Protein AF-A0A497MZL3-F1 (afdb_monomer_lite)

Structure (mmCIF, N/CA/C/O backbone):
data_AF-A0A497MZL3-F1
#
_entry.id   AF-A0A497MZL3-F1
#
loop_
_atom_site.group_PDB
_atom_site.id
_atom_site.type_symbol
_atom_site.label_atom_id
_atom_site.label_alt_id
_atom_site.label_comp_id
_atom_site.label_asym_id
_atom_site.label_entity_id
_atom_site.label_seq_id
_atom_site.pdbx_PDB_ins_code
_atom_site.Cartn_x
_atom_site.Cartn_y
_atom_site.Cartn_z
_atom_site.occupancy
_atom_site.B_iso_or_equiv
_atom_site.auth_seq_id
_atom_site.auth_comp_id
_atom_site.auth_asym_id
_atom_site.auth_atom_id
_atom_site.pdbx_PDB_model_num
ATOM 1 N N . MET A 1 1 ? -18.784 10.463 19.618 1.00 31.27 1 MET A N 1
ATOM 2 C CA . MET A 1 1 ? -18.062 11.743 19.459 1.00 31.27 1 MET A CA 1
ATOM 3 C C . MET A 1 1 ? -16.696 11.442 18.868 1.00 31.27 1 MET A C 1
ATOM 5 O O . MET A 1 1 ? -15.841 10.913 19.565 1.00 31.27 1 MET A O 1
ATOM 9 N N . GLY A 1 2 ? -16.551 11.608 17.551 1.00 40.19 2 GLY A N 1
ATOM 10 C CA . GLY A 1 2 ? -15.269 11.416 16.874 1.00 40.19 2 GLY A CA 1
ATOM 11 C C . GLY A 1 2 ? -14.377 12.606 17.187 1.00 40.19 2 GLY A C 1
ATOM 12 O O . GLY A 1 2 ? -14.816 13.737 17.015 1.00 40.19 2 GLY A O 1
ATOM 13 N N . ALA A 1 3 ? -13.171 12.364 17.693 1.00 51.03 3 ALA A N 1
ATOM 14 C CA . ALA A 1 3 ? -12.169 13.413 17.767 1.00 51.03 3 ALA A CA 1
ATOM 15 C C . ALA A 1 3 ? -11.924 13.897 16.333 1.00 51.03 3 ALA A C 1
ATOM 17 O O . ALA A 1 3 ? -11.396 13.141 15.516 1.00 51.03 3 ALA A O 1
ATOM 18 N N . GLU A 1 4 ? -12.369 15.110 16.006 1.00 58.91 4 GLU A N 1
ATOM 19 C CA . GLU A 1 4 ? -11.942 15.761 14.777 1.00 58.91 4 GLU A CA 1
ATOM 20 C C . GLU A 1 4 ? -10.423 15.889 14.850 1.00 58.91 4 GLU A C 1
ATOM 22 O O . GLU A 1 4 ? -9.869 16.619 15.676 1.00 58.91 4 GLU A O 1
ATOM 27 N N . THR A 1 5 ? -9.723 15.107 14.033 1.00 64.81 5 THR A N 1
ATOM 28 C CA . THR A 1 5 ? -8.290 15.289 13.841 1.00 64.81 5 THR A CA 1
ATOM 29 C C . THR A 1 5 ? -8.075 16.707 13.354 1.00 64.81 5 THR A C 1
ATOM 31 O O . THR A 1 5 ? -8.545 17.063 12.273 1.00 64.81 5 THR A O 1
ATOM 34 N N . ARG A 1 6 ? -7.362 17.508 14.152 1.00 86.38 6 ARG A N 1
ATOM 35 C CA . ARG A 1 6 ? -6.987 18.869 13.770 1.00 86.38 6 ARG A CA 1
ATOM 36 C C . ARG A 1 6 ? -6.322 18.812 12.389 1.00 86.38 6 ARG A C 1
ATOM 38 O O . ARG A 1 6 ? -5.402 18.007 12.215 1.00 86.38 6 ARG A O 1
ATOM 45 N N . PRO A 1 7 ? -6.744 19.633 11.415 1.00 87.19 7 PRO A N 1
ATOM 46 C CA . PRO A 1 7 ? -6.218 19.563 10.052 1.00 87.19 7 PRO A CA 1
ATOM 47 C C . PRO A 1 7 ? -4.697 19.759 10.018 1.00 87.19 7 PRO A C 1
ATOM 49 O O . PRO A 1 7 ? -4.006 19.077 9.269 1.00 87.19 7 PRO A O 1
ATOM 52 N N . SER A 1 8 ? -4.160 20.596 10.909 1.00 91.38 8 SER A N 1
ATOM 53 C CA . SER A 1 8 ? -2.718 20.785 11.091 1.00 91.38 8 SER A CA 1
ATOM 54 C C . SER A 1 8 ? -1.98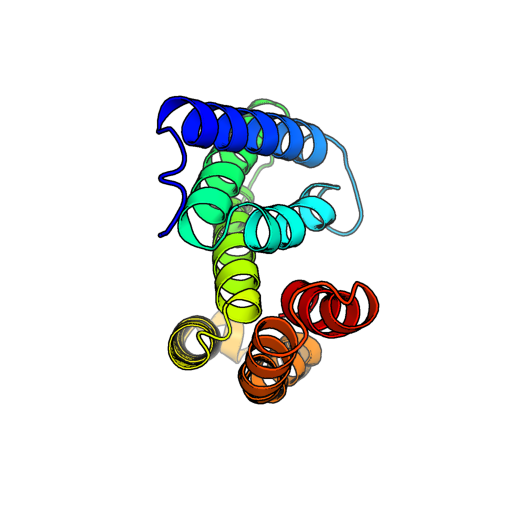1 19.511 11.518 1.00 91.38 8 SER A C 1
ATOM 56 O O . SER A 1 8 ? -0.900 19.239 11.004 1.00 91.38 8 SER A O 1
ATOM 58 N N . LEU A 1 9 ? -2.567 18.695 12.402 1.00 92.12 9 LEU A N 1
ATOM 59 C CA . LEU A 1 9 ? -1.987 17.412 12.812 1.00 92.12 9 LEU A CA 1
ATOM 60 C C . LEU A 1 9 ? -1.977 16.416 11.650 1.00 92.12 9 LEU A C 1
ATOM 62 O O . LEU A 1 9 ? -0.998 15.703 11.460 1.00 92.12 9 LEU A O 1
ATOM 66 N N . LEU A 1 10 ? -3.056 16.374 10.865 1.00 92.19 10 LEU A N 1
ATOM 67 C CA . LEU A 1 10 ? -3.147 15.491 9.705 1.00 92.19 10 LEU A CA 1
ATOM 68 C C . LEU A 1 10 ? -2.109 15.866 8.640 1.00 92.19 10 LEU A C 1
ATOM 70 O O . LEU A 1 10 ? -1.438 14.982 8.117 1.00 92.19 10 LEU A O 1
ATOM 74 N N . VAL A 1 11 ? -1.933 17.162 8.367 1.00 94.44 11 VAL A N 1
ATOM 75 C CA . VAL A 1 11 ? -0.888 17.649 7.455 1.00 94.44 11 VAL A CA 1
ATOM 76 C C . VAL A 1 11 ? 0.501 17.304 7.989 1.00 94.44 11 VAL A C 1
ATOM 78 O O . VAL A 1 11 ? 1.312 16.774 7.238 1.00 94.44 11 VAL A O 1
ATOM 81 N N . ALA A 1 12 ? 0.765 17.535 9.279 1.00 95.31 12 ALA A N 1
ATOM 82 C CA . ALA A 1 12 ? 2.045 17.185 9.889 1.00 95.31 12 ALA A CA 1
ATOM 83 C C . ALA A 1 12 ? 2.348 15.685 9.749 1.00 95.31 12 ALA A C 1
ATOM 85 O O . ALA A 1 12 ? 3.431 15.323 9.304 1.00 95.31 12 ALA A O 1
ATOM 86 N N . LEU A 1 13 ? 1.372 14.819 10.040 1.00 94.88 13 LEU A N 1
ATOM 87 C CA . LEU A 1 13 ? 1.515 13.371 9.891 1.00 94.88 13 LEU A CA 1
ATOM 88 C C . LEU A 1 13 ? 1.787 12.958 8.441 1.00 94.88 13 LEU A C 1
ATOM 90 O O . LEU A 1 13 ? 2.709 12.181 8.204 1.00 94.88 13 LEU A O 1
ATOM 94 N N . ILE A 1 14 ? 1.032 13.492 7.473 1.00 96.31 14 ILE A N 1
ATOM 95 C CA . ILE A 1 14 ? 1.269 13.215 6.048 1.00 96.31 14 ILE A CA 1
ATOM 96 C C . ILE A 1 14 ? 2.694 13.622 5.665 1.00 96.31 14 ILE A C 1
ATOM 98 O O . ILE A 1 14 ? 3.401 12.825 5.057 1.00 96.31 14 ILE A O 1
ATOM 102 N N . SER A 1 15 ? 3.137 14.817 6.058 1.00 96.31 15 SER A N 1
ATOM 103 C CA . SER A 1 15 ? 4.482 15.313 5.755 1.00 96.31 15 SER A CA 1
ATOM 104 C C . SER A 1 15 ? 5.581 14.468 6.403 1.00 96.31 15 SER A C 1
ATOM 106 O O . SER A 1 15 ? 6.575 14.161 5.750 1.00 96.31 15 SER A O 1
ATOM 108 N N . THR A 1 16 ? 5.414 14.050 7.663 1.00 96.44 16 THR A N 1
ATOM 109 C CA . THR A 1 16 ? 6.391 13.199 8.361 1.00 96.44 16 THR A CA 1
ATOM 110 C C . THR A 1 16 ? 6.520 11.830 7.697 1.00 96.44 16 THR A C 1
ATOM 112 O O . THR A 1 16 ? 7.637 11.383 7.438 1.00 96.44 16 THR A O 1
ATOM 115 N N . PHE A 1 17 ? 5.400 11.174 7.381 1.00 96.44 17 PHE A N 1
ATOM 116 C CA . PHE A 1 17 ? 5.428 9.883 6.690 1.00 96.44 17 PHE A CA 1
ATOM 117 C C . PHE A 1 17 ? 5.943 10.011 5.256 1.00 96.44 17 PHE A C 1
ATOM 119 O O . PHE A 1 17 ? 6.735 9.179 4.834 1.00 96.44 17 PHE A O 1
ATOM 126 N N . ALA A 1 18 ? 5.593 11.080 4.535 1.00 96.38 18 ALA A N 1
ATOM 127 C CA . ALA A 1 18 ? 6.141 11.346 3.208 1.00 96.38 18 ALA A CA 1
ATOM 128 C C . ALA A 1 18 ? 7.667 11.528 3.237 1.00 96.38 18 ALA A C 1
ATOM 130 O O . ALA A 1 18 ? 8.371 10.976 2.394 1.00 96.38 18 ALA A O 1
ATOM 131 N N . ALA A 1 19 ? 8.197 12.260 4.223 1.00 96.25 19 ALA A N 1
ATOM 132 C CA . ALA A 1 19 ? 9.638 12.426 4.394 1.00 96.25 19 ALA A CA 1
ATOM 133 C C . ALA A 1 19 ? 10.328 11.089 4.711 1.00 96.25 19 ALA A C 1
ATOM 135 O O . ALA A 1 19 ? 11.345 10.762 4.101 1.00 96.25 19 ALA A O 1
ATOM 136 N N . LEU A 1 20 ? 9.748 10.287 5.612 1.00 95.62 20 LEU A N 1
ATOM 137 C CA . LEU A 1 20 ? 10.241 8.944 5.919 1.00 95.62 20 LEU A CA 1
ATOM 138 C C . LEU A 1 20 ? 10.249 8.052 4.670 1.00 95.62 20 LEU A C 1
ATOM 140 O O . LEU A 1 20 ? 11.261 7.420 4.370 1.00 95.62 20 LEU A O 1
ATOM 144 N N . HIS A 1 21 ? 9.152 8.040 3.915 1.00 94.81 21 HIS A N 1
ATOM 145 C CA . HIS A 1 21 ? 9.029 7.290 2.673 1.00 94.81 21 HIS A CA 1
ATOM 146 C C . HIS A 1 21 ? 10.091 7.716 1.657 1.00 94.81 21 HIS A C 1
ATOM 148 O O . HIS A 1 21 ? 10.765 6.861 1.091 1.00 94.81 21 HIS A O 1
ATOM 154 N N . ALA A 1 22 ? 10.292 9.023 1.455 1.00 93.75 22 ALA A N 1
ATOM 155 C CA . ALA A 1 22 ? 11.302 9.547 0.537 1.00 93.75 22 ALA A CA 1
ATOM 156 C C . ALA A 1 22 ? 12.719 9.096 0.918 1.00 93.75 22 ALA A C 1
ATOM 158 O O . ALA A 1 22 ? 13.483 8.667 0.051 1.00 93.75 22 ALA A O 1
ATOM 159 N N . VAL A 1 23 ? 13.052 9.127 2.214 1.00 93.56 23 VAL A N 1
ATOM 160 C CA . VAL A 1 23 ? 14.334 8.618 2.722 1.00 93.56 23 VAL A CA 1
ATOM 161 C C . VAL A 1 23 ? 14.462 7.122 2.437 1.00 93.56 23 VAL A C 1
ATOM 163 O O . VAL A 1 23 ? 15.446 6.695 1.839 1.00 93.56 23 VAL A O 1
ATOM 166 N N . LEU A 1 24 ? 13.455 6.315 2.776 1.00 92.00 24 LEU A N 1
ATOM 167 C CA . LEU A 1 24 ? 13.482 4.865 2.543 1.00 92.00 24 LEU A CA 1
ATOM 168 C C . LEU A 1 24 ? 13.464 4.489 1.052 1.00 92.00 24 LEU A C 1
ATOM 170 O O . LEU A 1 24 ? 13.981 3.438 0.673 1.00 92.00 24 LEU A O 1
ATOM 174 N N . ALA A 1 25 ? 12.895 5.335 0.194 1.00 89.44 25 ALA A N 1
ATOM 175 C CA . ALA A 1 25 ? 12.912 5.182 -1.257 1.00 89.44 25 ALA A CA 1
ATOM 176 C C . ALA A 1 25 ? 14.304 5.461 -1.852 1.00 89.44 25 ALA A C 1
ATOM 178 O O . ALA A 1 25 ? 14.693 4.834 -2.848 1.00 89.44 25 ALA A O 1
ATOM 179 N N . ALA A 1 26 ? 15.076 6.356 -1.230 1.00 87.12 26 ALA A N 1
ATOM 180 C CA . ALA A 1 26 ? 16.454 6.631 -1.621 1.00 87.12 26 ALA A CA 1
ATOM 181 C C . ALA A 1 26 ? 17.399 5.469 -1.260 1.00 87.12 26 ALA A C 1
ATOM 183 O O . ALA A 1 26 ? 18.318 5.171 -2.028 1.00 87.12 26 ALA A O 1
ATOM 184 N N . ILE A 1 27 ? 17.148 4.764 -0.150 1.00 89.06 27 ILE A N 1
ATOM 185 C CA . ILE A 1 27 ? 17.990 3.641 0.287 1.00 89.06 27 ILE A CA 1
ATOM 186 C C . ILE A 1 27 ? 17.666 2.375 -0.537 1.00 89.06 27 ILE A C 1
ATOM 188 O O . ILE A 1 27 ? 16.500 1.963 -0.615 1.00 89.06 27 ILE A O 1
ATOM 192 N N . PRO A 1 28 ? 18.670 1.722 -1.160 1.00 85.00 28 PRO A N 1
ATOM 193 C CA . PRO A 1 28 ? 18.460 0.445 -1.832 1.00 85.00 28 PRO A CA 1
ATOM 194 C C . PRO A 1 28 ? 18.005 -0.621 -0.827 1.00 85.00 28 PRO A C 1
ATOM 196 O O . PRO A 1 28 ? 18.460 -0.665 0.312 1.00 85.00 28 PRO A O 1
ATOM 199 N N . GLY A 1 29 ? 17.092 -1.484 -1.252 1.00 80.69 29 GLY A N 1
ATOM 200 C CA . GLY A 1 29 ? 16.512 -2.530 -0.417 1.00 80.69 29 GLY A CA 1
ATOM 201 C C . GLY A 1 29 ? 16.016 -3.683 -1.272 1.00 80.69 29 GLY A C 1
ATOM 202 O O . GLY A 1 29 ? 16.236 -3.694 -2.485 1.00 80.69 29 GLY A O 1
ATOM 203 N N . VAL A 1 30 ? 15.337 -4.643 -0.645 1.00 74.44 30 VAL A N 1
ATOM 204 C CA . VAL A 1 30 ? 14.801 -5.817 -1.347 1.00 74.44 30 VAL A CA 1
ATOM 205 C C . VAL A 1 30 ? 13.929 -5.358 -2.524 1.00 74.44 30 VAL A C 1
ATOM 207 O O . VAL A 1 30 ? 13.093 -4.464 -2.378 1.00 74.44 30 VAL A O 1
ATOM 210 N N . TRP A 1 31 ? 14.162 -5.951 -3.698 1.00 70.56 31 TRP A N 1
ATOM 211 C CA . TRP A 1 31 ? 13.581 -5.599 -5.002 1.00 70.56 31 TRP A CA 1
ATOM 212 C C . TRP A 1 31 ? 13.968 -4.219 -5.552 1.00 70.56 31 TRP A C 1
ATOM 214 O O . TRP A 1 31 ? 14.508 -4.136 -6.653 1.00 70.56 31 TRP A O 1
ATOM 224 N N . ARG A 1 32 ? 13.665 -3.130 -4.837 1.00 76.38 32 ARG A N 1
ATOM 225 C CA . ARG A 1 32 ? 13.814 -1.753 -5.352 1.00 76.38 32 ARG A CA 1
ATOM 226 C C . ARG A 1 32 ? 14.338 -0.777 -4.303 1.00 76.38 32 ARG A C 1
ATOM 228 O O . ARG A 1 32 ? 15.314 -0.067 -4.548 1.00 76.38 32 ARG A O 1
ATOM 235 N N . SER A 1 33 ? 13.670 -0.712 -3.157 1.00 85.88 33 SER A N 1
ATOM 236 C CA . SER A 1 33 ? 13.990 0.201 -2.055 1.00 85.88 33 SER A CA 1
ATOM 237 C C . SER A 1 33 ? 13.354 -0.269 -0.759 1.00 85.88 33 SER A C 1
ATOM 239 O O . SER A 1 33 ? 12.370 -1.006 -0.767 1.00 85.88 33 SER A O 1
ATOM 241 N N . LEU A 1 34 ? 13.876 0.233 0.357 1.00 88.25 34 LEU A N 1
ATOM 242 C CA . LEU A 1 34 ? 13.309 -0.007 1.685 1.00 88.25 34 LEU A CA 1
ATOM 243 C C . LEU A 1 34 ? 11.905 0.591 1.874 1.00 88.25 34 LEU A C 1
ATOM 245 O O . LEU A 1 34 ? 11.198 0.187 2.794 1.00 88.25 34 LEU A O 1
ATOM 249 N N . ALA A 1 35 ? 11.465 1.483 0.979 1.00 88.81 35 ALA A N 1
ATOM 250 C CA . ALA A 1 35 ? 10.112 2.047 0.975 1.00 88.81 35 ALA A CA 1
ATOM 251 C C . ALA A 1 35 ? 8.991 0.991 1.000 1.00 88.81 35 ALA A C 1
ATOM 253 O O . ALA A 1 35 ? 7.924 1.261 1.543 1.00 88.81 35 ALA A O 1
ATOM 254 N N . VAL A 1 36 ? 9.234 -0.231 0.502 1.00 87.31 36 VAL A N 1
ATOM 255 C CA . VAL A 1 36 ? 8.247 -1.329 0.531 1.00 87.31 36 VAL A CA 1
ATOM 256 C C . VAL A 1 36 ? 7.737 -1.643 1.945 1.00 87.31 36 VAL A C 1
ATOM 258 O O . VAL A 1 36 ? 6.591 -2.046 2.111 1.00 87.31 36 VAL A O 1
ATOM 261 N N . VAL A 1 37 ? 8.557 -1.408 2.975 1.00 87.69 37 VAL A N 1
ATOM 262 C CA . VAL A 1 37 ? 8.176 -1.619 4.380 1.00 87.69 37 VAL A CA 1
ATOM 263 C C . VAL A 1 37 ? 7.247 -0.509 4.885 1.00 87.69 37 VAL A C 1
ATOM 265 O O . VAL A 1 37 ? 6.387 -0.755 5.728 1.00 87.69 37 VAL A O 1
ATOM 268 N N . ALA A 1 38 ? 7.400 0.712 4.368 1.00 91.00 38 ALA A N 1
ATOM 269 C CA . ALA A 1 38 ? 6.632 1.877 4.799 1.00 91.00 38 ALA A CA 1
ATOM 270 C C . ALA A 1 38 ? 5.221 1.917 4.195 1.00 91.00 38 ALA A C 1
ATOM 272 O O . ALA A 1 38 ? 4.280 2.310 4.880 1.00 91.00 38 ALA A O 1
ATOM 273 N N . VAL A 1 39 ? 5.054 1.434 2.961 1.00 93.12 39 VAL A N 1
ATOM 274 C CA . VAL A 1 39 ? 3.777 1.434 2.221 1.00 93.12 39 VAL A CA 1
ATOM 275 C C . VAL A 1 39 ? 2.587 0.882 3.032 1.00 93.12 39 VAL A C 1
ATOM 277 O O . VAL A 1 39 ? 1.593 1.598 3.187 1.00 93.12 39 VAL A O 1
ATOM 280 N N . PRO A 1 40 ? 2.637 -0.343 3.596 1.00 92.25 40 PRO A N 1
ATOM 281 C CA . PRO A 1 40 ? 1.509 -0.860 4.370 1.00 92.25 40 PRO A CA 1
ATOM 282 C C . PRO A 1 40 ? 1.309 -0.107 5.693 1.00 92.25 40 PRO A C 1
ATOM 284 O O . PRO A 1 40 ? 0.176 0.073 6.140 1.00 92.25 40 PRO A O 1
ATOM 287 N N . LEU A 1 41 ? 2.388 0.385 6.312 1.00 92.94 41 LEU A N 1
ATOM 288 C CA . LEU A 1 41 ? 2.308 1.172 7.546 1.00 92.94 41 LEU A CA 1
ATOM 289 C C . LEU A 1 41 ? 1.595 2.507 7.311 1.00 92.94 41 LEU A C 1
ATOM 291 O O . LEU A 1 41 ? 0.746 2.893 8.111 1.00 92.94 41 LEU A O 1
ATOM 295 N N . GLU A 1 42 ? 1.890 3.183 6.204 1.00 95.12 42 GLU A N 1
ATOM 296 C CA . GLU A 1 42 ? 1.235 4.430 5.803 1.00 95.12 42 GLU A CA 1
ATOM 297 C C . GLU A 1 42 ? -0.271 4.233 5.632 1.00 95.12 42 GLU A C 1
ATOM 299 O O . GLU A 1 42 ? -1.068 5.006 6.170 1.00 95.12 42 GLU A O 1
ATOM 304 N N . GLY A 1 43 ? -0.676 3.161 4.951 1.00 93.50 43 GLY A N 1
ATOM 305 C CA . GLY A 1 43 ? -2.083 2.824 4.765 1.00 93.50 43 GLY A CA 1
ATOM 306 C C . GLY A 1 43 ? -2.808 2.484 6.063 1.00 93.50 43 GLY A C 1
ATOM 307 O O . GLY A 1 43 ? -3.904 2.994 6.317 1.00 93.50 43 GLY A O 1
ATOM 308 N N . VAL A 1 44 ? -2.204 1.648 6.908 1.00 92.44 44 VAL A N 1
ATOM 309 C CA . VAL A 1 44 ? -2.799 1.198 8.176 1.00 92.44 44 VAL A CA 1
ATOM 310 C C . VAL A 1 44 ? -2.893 2.338 9.195 1.00 92.44 44 VAL A C 1
ATOM 312 O O . VAL A 1 44 ? -3.943 2.509 9.820 1.00 92.44 44 VAL A O 1
ATOM 315 N N . LEU A 1 45 ? -1.830 3.134 9.355 1.00 91.88 45 LEU A N 1
ATOM 316 C CA . LEU A 1 45 ? -1.735 4.168 10.392 1.00 91.88 45 LEU A CA 1
ATOM 317 C C . LEU A 1 45 ? -2.459 5.463 10.009 1.00 91.88 45 LEU A C 1
ATOM 319 O O . LEU A 1 45 ? -3.206 6.008 10.822 1.00 91.88 45 LEU A O 1
ATOM 323 N N . LEU A 1 46 ? -2.276 5.956 8.779 1.00 92.25 46 LEU A N 1
ATOM 324 C CA . LEU A 1 46 ? -2.905 7.203 8.317 1.00 92.25 46 LEU A CA 1
ATOM 325 C C . LEU A 1 46 ? -4.293 6.958 7.705 1.00 92.25 46 LEU A C 1
ATOM 327 O O . LEU A 1 46 ? -5.116 7.870 7.570 1.00 92.25 46 LEU A O 1
ATOM 331 N N . GLY A 1 47 ? -4.589 5.711 7.346 1.00 92.31 47 GLY A N 1
ATOM 332 C CA . GLY A 1 47 ? -5.783 5.333 6.610 1.00 92.31 47 GLY A CA 1
ATOM 333 C C . GLY A 1 47 ? -5.641 5.545 5.095 1.00 92.31 47 GLY A C 1
ATOM 334 O O . GLY A 1 47 ? -4.683 6.149 4.625 1.00 92.31 47 GLY A O 1
ATOM 335 N N . PRO A 1 48 ? -6.658 5.137 4.311 1.00 93.38 48 PRO A N 1
ATOM 336 C CA . PRO A 1 48 ? -6.566 5.042 2.852 1.00 93.38 48 PRO A CA 1
ATOM 337 C C . PRO A 1 48 ? -6.115 6.326 2.143 1.00 93.38 48 PRO A C 1
ATOM 339 O O . PRO A 1 48 ? -5.251 6.295 1.280 1.00 93.38 48 PRO A O 1
ATOM 342 N N . ARG A 1 49 ? -6.720 7.472 2.489 1.00 94.31 49 ARG A N 1
ATOM 343 C CA . ARG A 1 49 ? -6.499 8.738 1.769 1.00 94.31 49 ARG A CA 1
ATOM 344 C C . ARG A 1 49 ? -5.194 9.415 2.177 1.00 94.31 49 ARG A C 1
ATOM 346 O O . ARG A 1 49 ? -4.430 9.828 1.317 1.00 94.31 49 ARG A O 1
ATOM 353 N N . ALA A 1 50 ? -4.953 9.538 3.480 1.00 94.06 50 ALA A N 1
ATOM 354 C CA . ALA A 1 50 ? -3.748 10.183 3.988 1.00 94.06 50 ALA A CA 1
ATOM 355 C C . ALA A 1 50 ? -2.503 9.311 3.753 1.00 94.06 50 ALA A C 1
ATOM 357 O O . ALA A 1 50 ? -1.466 9.853 3.394 1.00 94.06 50 ALA A O 1
ATOM 358 N N . GLY A 1 51 ? -2.631 7.980 3.848 1.00 95.12 51 GLY A N 1
ATOM 359 C CA . GLY A 1 51 ? -1.580 7.035 3.467 1.00 95.12 51 GLY A CA 1
ATOM 360 C C . GLY A 1 51 ? -1.230 7.130 1.984 1.00 95.12 51 GLY A C 1
ATOM 361 O O . GLY A 1 51 ? -0.064 7.291 1.652 1.00 95.12 51 GLY A O 1
ATOM 362 N N . PHE A 1 52 ? -2.233 7.158 1.095 1.00 96.31 52 PHE A N 1
ATOM 363 C CA . PHE A 1 52 ? -2.014 7.389 -0.339 1.00 96.31 52 PHE A CA 1
ATOM 364 C C . PHE A 1 52 ? -1.257 8.697 -0.616 1.00 96.31 52 PHE A C 1
ATOM 366 O O . PHE A 1 52 ? -0.318 8.706 -1.406 1.00 96.31 52 PHE A O 1
ATOM 373 N N . LEU A 1 53 ? -1.645 9.804 0.030 1.00 96.12 53 LEU A N 1
ATOM 374 C CA . LEU A 1 53 ? -0.980 11.098 -0.156 1.00 96.12 53 LEU A CA 1
ATOM 375 C C . LEU A 1 53 ? 0.457 11.094 0.376 1.00 96.12 53 LEU A C 1
ATOM 377 O O . LEU A 1 53 ? 1.346 11.608 -0.298 1.00 96.12 53 LEU A O 1
ATOM 381 N N . ALA A 1 54 ? 0.688 10.505 1.552 1.00 96.38 54 ALA A N 1
ATOM 382 C CA . ALA A 1 54 ? 2.023 10.389 2.131 1.00 96.38 54 ALA A CA 1
ATOM 383 C C . ALA A 1 54 ? 2.947 9.570 1.220 1.00 96.38 54 ALA A C 1
ATOM 385 O O . ALA A 1 54 ? 4.025 10.044 0.859 1.00 96.38 54 ALA A O 1
ATOM 386 N N . ALA A 1 55 ? 2.473 8.410 0.763 1.00 95.00 55 ALA A N 1
ATOM 387 C CA . ALA A 1 55 ? 3.170 7.561 -0.190 1.00 95.00 55 ALA A CA 1
ATOM 388 C C . ALA A 1 55 ? 3.437 8.281 -1.516 1.00 95.00 55 ALA A C 1
ATOM 390 O O . ALA A 1 55 ? 4.520 8.159 -2.064 1.00 95.00 55 ALA A O 1
ATOM 391 N N . LEU A 1 56 ? 2.483 9.058 -2.041 1.00 94.19 56 LEU A N 1
ATOM 392 C CA . LEU A 1 56 ? 2.636 9.752 -3.326 1.00 94.19 56 LEU A CA 1
ATOM 393 C C . LEU A 1 56 ? 3.698 10.846 -3.261 1.00 94.19 56 LEU A C 1
ATOM 395 O O . LEU A 1 56 ? 4.568 10.919 -4.129 1.00 94.19 56 LEU A O 1
ATOM 399 N N . ILE A 1 57 ? 3.646 11.676 -2.220 1.00 94.50 57 ILE A N 1
ATOM 400 C CA . ILE A 1 57 ? 4.635 12.735 -1.999 1.00 94.50 57 ILE A CA 1
ATOM 401 C C . ILE A 1 57 ? 6.005 12.108 -1.719 1.00 94.50 57 ILE A C 1
ATOM 403 O O . ILE A 1 57 ? 7.008 12.539 -2.284 1.00 94.50 57 ILE A O 1
ATOM 407 N N . GLY A 1 58 ? 6.046 11.061 -0.894 1.00 93.25 58 GLY A N 1
ATOM 408 C CA . GLY A 1 58 ? 7.264 10.336 -0.558 1.00 93.25 58 GLY A CA 1
ATOM 409 C C . GLY A 1 58 ? 7.911 9.643 -1.753 1.00 93.25 58 GLY A C 1
ATOM 410 O O . GLY A 1 58 ? 9.110 9.788 -1.978 1.00 93.25 58 GLY A O 1
ATOM 411 N N . ALA A 1 59 ? 7.116 8.951 -2.566 1.00 91.00 59 ALA A N 1
ATOM 412 C CA . ALA A 1 59 ? 7.533 8.297 -3.800 1.00 91.00 59 ALA A CA 1
ATOM 413 C C . ALA A 1 59 ? 8.100 9.303 -4.810 1.00 91.00 59 ALA A C 1
ATOM 415 O O . ALA A 1 59 ? 9.116 9.021 -5.455 1.00 91.00 59 ALA A O 1
ATOM 416 N N . ALA A 1 60 ? 7.468 10.475 -4.941 1.00 90.38 60 ALA A N 1
ATOM 417 C CA . ALA A 1 60 ? 7.956 11.561 -5.783 1.00 90.38 60 ALA A CA 1
ATOM 418 C C . ALA A 1 60 ? 9.276 12.137 -5.243 1.00 90.38 60 ALA A C 1
ATOM 420 O O . ALA A 1 60 ? 10.262 12.209 -5.976 1.00 90.38 60 ALA A O 1
ATOM 421 N N . GLY A 1 61 ? 9.330 12.467 -3.948 1.00 90.19 61 GLY A N 1
ATOM 422 C CA . GLY A 1 61 ? 10.529 12.996 -3.292 1.00 90.19 61 GLY A CA 1
ATOM 423 C C . GLY A 1 61 ? 11.717 12.033 -3.353 1.00 90.19 61 GLY A C 1
ATOM 424 O O . GLY A 1 61 ? 12.821 12.427 -3.723 1.00 90.19 61 GLY A O 1
ATOM 425 N N . GLY A 1 62 ? 11.493 10.746 -3.087 1.00 89.00 62 GLY A N 1
ATOM 426 C CA . GLY A 1 62 ? 12.525 9.712 -3.163 1.00 89.00 62 GLY A CA 1
ATOM 427 C C . GLY A 1 62 ? 13.117 9.548 -4.564 1.00 89.00 62 GLY A C 1
ATOM 428 O O . GLY A 1 62 ? 14.312 9.292 -4.704 1.00 89.00 62 GLY A O 1
ATOM 429 N N . ARG A 1 63 ? 12.311 9.756 -5.611 1.00 86.19 63 ARG A N 1
ATOM 430 C CA . ARG A 1 63 ? 12.765 9.716 -7.012 1.00 86.19 63 ARG A CA 1
ATOM 431 C C . ARG A 1 63 ? 13.537 1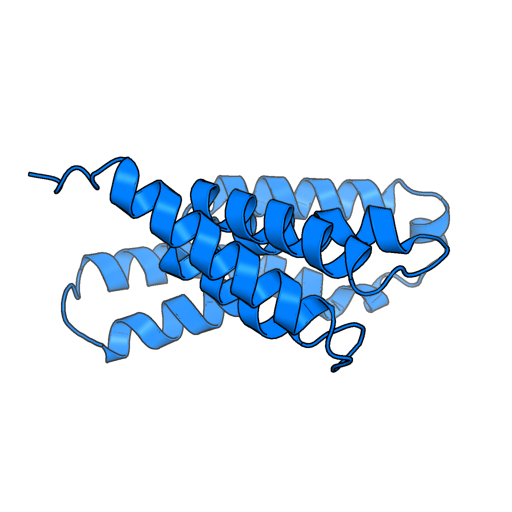0.965 -7.427 1.00 86.19 63 ARG A C 1
ATOM 433 O O . ARG A 1 63 ? 14.388 10.860 -8.302 1.00 86.19 63 ARG A O 1
ATOM 440 N N . ILE A 1 64 ? 13.290 12.110 -6.793 1.00 87.94 64 ILE A N 1
ATOM 441 C CA . ILE A 1 64 ? 14.137 13.302 -6.957 1.00 87.94 64 ILE A CA 1
ATOM 442 C C . ILE A 1 64 ? 15.510 13.054 -6.319 1.00 87.94 64 ILE A C 1
ATOM 444 O O . ILE A 1 64 ? 16.530 13.356 -6.930 1.00 87.94 64 ILE A O 1
ATOM 448 N N . LEU A 1 65 ? 15.543 12.459 -5.119 1.00 87.19 65 LEU A N 1
ATOM 449 C CA . LEU A 1 65 ? 16.788 12.156 -4.402 1.00 87.19 65 LEU A CA 1
ATOM 450 C C . LEU A 1 65 ? 17.625 11.077 -5.096 1.00 87.19 65 LEU A C 1
ATOM 452 O O . LEU A 1 65 ? 18.847 11.182 -5.166 1.00 87.19 65 LEU A O 1
ATOM 456 N N . ARG A 1 66 ? 16.970 10.032 -5.606 1.00 85.31 66 ARG A N 1
ATOM 457 C CA . ARG A 1 66 ? 17.616 8.949 -6.348 1.00 85.31 66 ARG A CA 1
ATOM 458 C C . ARG A 1 66 ? 16.842 8.661 -7.637 1.00 85.31 66 ARG A C 1
ATOM 460 O O . ARG A 1 66 ? 16.006 7.750 -7.653 1.00 85.31 66 ARG A O 1
ATOM 467 N N . PRO A 1 67 ? 17.134 9.401 -8.721 1.00 81.25 67 PRO A N 1
ATOM 468 C CA . PRO A 1 67 ? 16.515 9.172 -10.018 1.00 81.25 67 PRO A CA 1
ATOM 469 C C . PRO A 1 67 ? 16.812 7.765 -10.530 1.00 81.25 67 PRO A C 1
ATOM 471 O O . PRO A 1 67 ? 17.928 7.257 -10.408 1.00 81.25 67 PRO A O 1
ATOM 474 N N . ARG A 1 68 ? 15.802 7.125 -11.117 1.00 74.75 68 ARG A N 1
ATOM 475 C CA . ARG A 1 68 ? 15.919 5.805 -11.741 1.00 74.75 68 ARG A CA 1
ATOM 476 C C . ARG A 1 68 ? 15.365 5.889 -13.158 1.00 74.75 68 ARG A C 1
ATOM 478 O O . ARG A 1 68 ? 14.303 6.470 -13.370 1.00 74.75 68 ARG A O 1
ATOM 485 N N . ALA A 1 69 ? 16.111 5.360 -14.122 1.00 72.25 69 ALA A N 1
ATOM 486 C CA . ALA A 1 69 ? 15.756 5.428 -15.536 1.00 72.25 69 ALA A CA 1
ATOM 487 C C . ALA A 1 69 ? 14.671 4.401 -15.916 1.00 72.25 69 ALA A C 1
ATOM 489 O O . ALA A 1 69 ? 14.446 3.419 -15.211 1.00 72.25 69 ALA A O 1
ATOM 490 N N . GLY A 1 70 ? 14.023 4.607 -17.066 1.00 72.50 70 GLY A N 1
ATOM 491 C CA . GLY A 1 70 ? 13.070 3.657 -17.645 1.00 72.50 70 GLY A CA 1
ATOM 492 C C . GLY A 1 70 ? 11.656 3.773 -17.069 1.00 72.50 70 GLY A C 1
ATOM 493 O O . GLY A 1 70 ? 11.109 4.863 -16.953 1.00 72.50 70 GLY A O 1
ATOM 494 N N . ILE A 1 71 ? 11.046 2.633 -16.741 1.00 64.12 71 ILE A N 1
ATOM 495 C CA . ILE A 1 71 ? 9.643 2.510 -16.289 1.00 64.12 71 ILE A CA 1
ATOM 496 C C . ILE A 1 71 ? 9.438 2.814 -14.791 1.00 64.12 71 ILE A C 1
ATOM 498 O O . ILE A 1 71 ? 8.317 2.782 -14.284 1.00 64.12 71 ILE A O 1
ATOM 502 N N . ASP A 1 72 ? 10.507 3.154 -14.074 1.00 66.31 72 ASP A N 1
ATOM 503 C CA . ASP A 1 72 ? 10.517 3.497 -12.646 1.00 66.31 72 ASP A CA 1
ATOM 504 C C . ASP A 1 72 ? 9.567 4.625 -12.198 1.00 66.31 72 ASP A C 1
ATOM 506 O O . ASP A 1 72 ? 9.040 4.532 -11.080 1.00 66.31 72 ASP A O 1
ATOM 510 N N . PRO A 1 73 ? 9.286 5.661 -13.014 1.00 66.88 73 PRO A N 1
ATOM 511 C CA . PRO A 1 73 ? 8.275 6.663 -12.684 1.00 66.88 73 PRO A CA 1
ATOM 512 C C . PRO A 1 73 ? 6.860 6.072 -12.620 1.00 66.88 73 PRO A C 1
ATOM 514 O O . PRO A 1 73 ? 6.094 6.423 -11.727 1.00 66.88 73 PRO A O 1
ATOM 517 N N . VAL A 1 74 ? 6.535 5.115 -13.498 1.00 68.19 74 VAL A N 1
ATOM 518 C CA . VAL A 1 74 ? 5.233 4.419 -13.506 1.00 68.19 74 VAL A CA 1
ATOM 519 C C . VAL A 1 74 ? 5.103 3.510 -12.282 1.00 68.19 74 VAL A C 1
ATOM 521 O O . VAL A 1 74 ? 4.059 3.486 -11.632 1.00 68.19 74 VAL A O 1
ATOM 524 N N . PHE A 1 75 ? 6.190 2.839 -11.889 1.00 66.38 75 PHE A N 1
ATOM 525 C CA . PHE A 1 75 ? 6.231 2.077 -10.636 1.00 66.38 75 PHE A CA 1
ATOM 526 C C . PHE A 1 75 ? 6.052 2.948 -9.387 1.00 66.38 75 PHE A C 1
ATOM 528 O O . PHE A 1 75 ? 5.634 2.437 -8.353 1.00 66.38 75 PHE A O 1
ATOM 535 N N . GLY A 1 76 ? 6.306 4.257 -9.473 1.00 75.44 76 GLY A N 1
ATOM 536 C CA . GLY A 1 76 ? 6.047 5.188 -8.373 1.00 75.44 76 GLY A CA 1
ATOM 537 C C . GLY A 1 76 ? 4.588 5.356 -8.009 1.00 75.44 76 GLY A C 1
ATOM 538 O O . GLY A 1 76 ? 4.308 5.781 -6.899 1.00 75.44 76 GLY A O 1
ATOM 539 N N . ILE A 1 77 ? 3.662 4.972 -8.888 1.00 86.12 77 ILE A N 1
ATOM 540 C CA . ILE A 1 77 ? 2.226 4.981 -8.592 1.00 86.12 77 ILE A CA 1
ATOM 541 C C . ILE A 1 77 ? 1.815 3.711 -7.830 1.00 86.12 77 ILE A C 1
ATOM 543 O O . ILE A 1 77 ? 0.837 3.729 -7.083 1.00 86.12 77 ILE A O 1
ATOM 547 N N . ALA A 1 78 ? 2.581 2.622 -7.950 1.00 88.31 78 ALA A N 1
ATOM 548 C CA . ALA A 1 78 ? 2.286 1.376 -7.247 1.00 88.31 78 ALA A CA 1
ATOM 549 C C . ALA A 1 78 ? 2.417 1.529 -5.721 1.00 88.31 78 ALA A C 1
ATOM 551 O O . ALA A 1 78 ? 1.585 1.005 -4.987 1.00 88.31 78 ALA A O 1
ATOM 552 N N . GLU A 1 79 ? 3.407 2.295 -5.253 1.00 91.50 79 GLU A N 1
ATOM 553 C CA . GLU A 1 79 ? 3.634 2.606 -3.831 1.00 91.50 79 GLU A CA 1
ATOM 554 C C . GLU A 1 79 ? 2.387 3.278 -3.183 1.00 91.50 79 GLU A C 1
ATOM 556 O O . GLU A 1 79 ? 1.830 2.720 -2.234 1.00 91.50 79 GLU A O 1
ATOM 561 N N . PRO A 1 80 ? 1.845 4.391 -3.724 1.00 93.94 80 PRO A N 1
ATOM 562 C CA . PRO A 1 80 ? 0.588 4.993 -3.275 1.00 93.94 80 PRO A CA 1
ATOM 563 C C . PRO A 1 80 ? -0.619 4.073 -3.341 1.00 93.94 80 PRO A C 1
ATOM 565 O O . PRO A 1 80 ? -1.427 4.057 -2.412 1.00 93.94 80 PRO A O 1
ATOM 568 N N . VAL A 1 81 ? -0.767 3.308 -4.425 1.00 94.75 81 VAL A N 1
ATOM 569 C CA . VAL A 1 81 ? -1.889 2.373 -4.567 1.00 94.75 81 VAL A CA 1
ATOM 570 C C . VAL A 1 81 ? -1.813 1.279 -3.497 1.00 94.75 81 VAL A C 1
ATOM 572 O O . VAL A 1 81 ? -2.836 0.967 -2.893 1.00 94.75 81 VAL A O 1
ATOM 575 N N . GLY A 1 82 ? -0.621 0.772 -3.175 1.00 93.38 82 GLY A N 1
ATOM 576 C CA . GLY A 1 82 ? -0.421 -0.164 -2.064 1.00 93.38 82 GLY A CA 1
ATOM 577 C C . GLY A 1 82 ? -0.795 0.438 -0.704 1.00 93.38 82 GLY A C 1
ATOM 578 O O . GLY A 1 82 ? -1.490 -0.195 0.093 1.00 93.38 82 GLY A O 1
ATOM 579 N N . ALA A 1 83 ? -0.434 1.700 -0.450 1.00 95.62 83 ALA A N 1
ATOM 580 C CA . ALA A 1 83 ? -0.817 2.397 0.783 1.00 95.62 83 ALA A CA 1
ATOM 581 C C . ALA A 1 83 ? -2.340 2.624 0.858 1.00 95.62 83 ALA A C 1
ATOM 583 O O . ALA A 1 83 ? -2.966 2.473 1.910 1.00 95.62 83 ALA A O 1
ATOM 584 N N . LEU A 1 84 ? -2.979 2.933 -0.273 1.00 96.31 84 LEU A N 1
ATOM 585 C CA . LEU A 1 84 ? -4.433 3.040 -0.356 1.00 96.31 84 LEU A CA 1
ATOM 586 C C . LEU A 1 84 ? -5.102 1.707 -0.008 1.00 96.31 84 LEU A C 1
ATOM 588 O O . LEU A 1 84 ? -6.016 1.672 0.820 1.00 96.31 84 LEU A O 1
ATOM 592 N N . VAL A 1 85 ? -4.659 0.623 -0.644 1.00 95.75 85 VAL A N 1
ATOM 593 C CA . VAL A 1 85 ? -5.275 -0.700 -0.530 1.00 95.75 85 VAL A CA 1
ATOM 594 C C . VAL A 1 85 ? -5.088 -1.297 0.861 1.00 95.75 85 VAL A C 1
ATOM 596 O O . VAL A 1 85 ? -6.085 -1.699 1.461 1.00 95.75 85 VAL A O 1
ATOM 599 N N . SER A 1 86 ? -3.887 -1.239 1.432 1.00 94.75 86 SER A N 1
ATOM 600 C CA . SER A 1 86 ? -3.631 -1.682 2.811 1.00 94.75 86 SER A CA 1
ATOM 601 C C . SER A 1 86 ? -4.507 -0.929 3.823 1.00 94.75 86 SER A C 1
ATOM 603 O O . SER A 1 86 ? -5.141 -1.531 4.694 1.00 94.75 86 SER A O 1
ATOM 605 N N . GLY A 1 87 ? -4.675 0.388 3.657 1.00 93.56 87 GLY A N 1
ATOM 606 C CA . GLY A 1 87 ? -5.587 1.179 4.483 1.00 93.56 87 GLY A CA 1
ATOM 607 C C . GLY A 1 87 ? -7.066 0.819 4.298 1.00 93.56 87 GLY A C 1
ATOM 608 O O . GLY A 1 87 ? -7.853 0.880 5.252 1.00 93.56 87 GLY A O 1
ATOM 609 N N . LEU A 1 88 ? -7.485 0.456 3.081 1.00 94.38 88 LEU A N 1
ATOM 610 C CA . LEU A 1 88 ? -8.851 -0.001 2.794 1.00 94.38 88 LEU A CA 1
ATOM 611 C C . LEU A 1 88 ? -9.112 -1.388 3.387 1.00 94.38 88 LEU A C 1
ATOM 613 O O . LEU A 1 88 ? -10.165 -1.591 4.002 1.00 94.38 88 LEU A O 1
ATOM 617 N N . ALA A 1 89 ? -8.148 -2.298 3.250 1.00 93.19 89 ALA A N 1
ATOM 618 C CA . ALA A 1 89 ? -8.158 -3.634 3.827 1.00 93.19 89 ALA A CA 1
ATOM 619 C C . ALA A 1 89 ? -8.242 -3.559 5.356 1.00 93.19 89 ALA A C 1
ATOM 621 O O . ALA A 1 89 ? -9.129 -4.167 5.951 1.00 93.19 89 ALA A O 1
ATOM 622 N N . PHE A 1 90 ? -7.430 -2.709 5.992 1.00 91.50 90 PHE A N 1
ATOM 623 C CA . PHE A 1 90 ? -7.467 -2.500 7.440 1.00 91.50 90 PHE A CA 1
ATOM 624 C C . PHE A 1 90 ? -8.812 -1.942 7.933 1.00 91.50 90 PHE A C 1
ATOM 626 O O . PHE A 1 90 ? -9.322 -2.329 8.987 1.00 91.50 90 PHE A O 1
ATOM 633 N N . LYS A 1 91 ? -9.453 -1.063 7.149 1.00 89.12 91 LYS A N 1
ATOM 634 C CA . LYS A 1 91 ? -10.807 -0.560 7.450 1.00 89.12 91 LYS A CA 1
ATOM 635 C C . LYS A 1 91 ? -11.920 -1.572 7.135 1.00 89.12 91 LYS A C 1
ATOM 637 O O . LYS A 1 91 ? -13.079 -1.308 7.471 1.00 89.12 91 LYS A O 1
ATOM 642 N N . GLY A 1 92 ? -11.597 -2.715 6.529 1.00 88.88 92 GLY A N 1
ATOM 643 C CA . GLY A 1 92 ? -12.549 -3.750 6.121 1.00 88.88 92 GLY A CA 1
ATOM 644 C C . GLY A 1 92 ? -13.418 -3.351 4.924 1.00 88.88 92 GLY A C 1
ATOM 645 O O . GLY A 1 92 ? -14.543 -3.831 4.801 1.00 88.88 92 GLY A O 1
ATOM 646 N N . LYS A 1 93 ? -12.948 -2.445 4.055 1.00 92.19 93 LYS A N 1
ATOM 647 C CA . LYS A 1 93 ? -13.688 -1.972 2.869 1.00 92.19 93 LYS A CA 1
ATOM 648 C C . LYS A 1 93 ? -13.500 -2.902 1.667 1.00 92.19 93 LYS A C 1
ATOM 650 O O . LYS A 1 93 ? -12.984 -2.504 0.626 1.00 92.19 93 LYS A O 1
ATOM 655 N N . GLN A 1 94 ? -13.965 -4.137 1.819 1.00 92.31 94 GLN A N 1
ATOM 656 C CA . GLN A 1 94 ? -13.736 -5.253 0.893 1.00 92.31 94 GLN A CA 1
ATOM 657 C C . GLN A 1 94 ? -14.084 -4.940 -0.557 1.00 92.31 94 GLN A C 1
ATOM 659 O O . GLN A 1 94 ? -13.273 -5.197 -1.436 1.00 92.31 94 GLN A O 1
ATOM 664 N N . LEU A 1 95 ? -15.248 -4.336 -0.808 1.00 93.00 95 LEU A N 1
ATOM 665 C CA . LEU A 1 95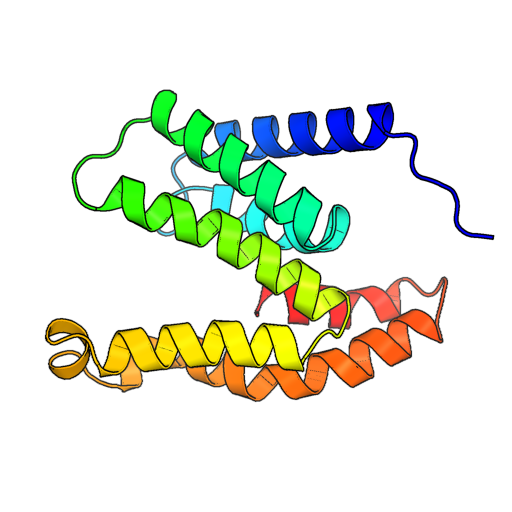 ? -15.692 -4.040 -2.170 1.00 93.00 95 LEU A CA 1
ATOM 666 C C . LEU A 1 95 ? -14.717 -3.116 -2.914 1.00 93.00 95 LEU A C 1
ATOM 668 O O . LEU A 1 95 ? -14.463 -3.308 -4.096 1.00 93.00 95 LEU A O 1
ATOM 672 N N . GLN A 1 96 ? -14.141 -2.134 -2.213 1.00 94.50 96 GLN A N 1
ATOM 673 C CA . GLN A 1 96 ? -13.185 -1.198 -2.807 1.00 94.50 96 GLN A CA 1
ATOM 674 C C . GLN A 1 96 ? -11.848 -1.887 -3.098 1.00 94.50 96 GLN A C 1
ATOM 676 O O . GLN A 1 96 ? -11.270 -1.668 -4.157 1.00 94.50 96 GLN A O 1
ATOM 681 N N . VAL A 1 97 ? -11.393 -2.757 -2.191 1.00 94.69 97 VAL A N 1
ATOM 682 C CA . VAL A 1 97 ? -10.180 -3.566 -2.385 1.00 94.69 97 VAL A CA 1
ATOM 683 C C . VAL A 1 97 ? -10.354 -4.524 -3.568 1.00 94.69 97 VAL A C 1
ATOM 685 O O . VAL A 1 97 ? -9.504 -4.557 -4.453 1.00 94.69 97 VAL A O 1
ATOM 688 N N . PHE A 1 98 ? -11.490 -5.226 -3.638 1.00 95.38 98 PHE A N 1
ATOM 689 C CA . PHE A 1 98 ? -11.851 -6.100 -4.757 1.00 95.38 98 PHE A CA 1
ATOM 690 C C . PHE A 1 98 ? -11.894 -5.353 -6.087 1.00 95.38 98 PHE A C 1
ATOM 692 O O . PHE A 1 98 ? -11.366 -5.852 -7.076 1.00 95.38 98 PHE A O 1
ATOM 699 N N . ALA A 1 99 ? -12.493 -4.161 -6.116 1.00 95.75 99 ALA A N 1
ATOM 700 C CA . ALA A 1 99 ? -12.563 -3.352 -7.326 1.00 95.75 99 ALA A CA 1
ATOM 701 C C . ALA A 1 99 ? -11.167 -2.948 -7.824 1.00 95.75 99 ALA A C 1
ATOM 703 O O . ALA A 1 99 ? -10.895 -3.064 -9.016 1.00 95.75 99 ALA A O 1
ATOM 704 N N . ILE A 1 100 ? -10.271 -2.522 -6.923 1.00 95.19 100 ILE A N 1
ATOM 705 C CA . ILE A 1 100 ? -8.900 -2.133 -7.287 1.00 95.19 100 ILE A CA 1
ATOM 706 C C . ILE A 1 100 ? -8.118 -3.343 -7.804 1.00 95.19 100 ILE A C 1
ATOM 708 O O . ILE A 1 100 ? -7.601 -3.296 -8.917 1.00 95.19 100 ILE A O 1
ATOM 712 N N . TYR A 1 101 ? -8.072 -4.441 -7.044 1.00 93.25 101 TYR A N 1
ATOM 713 C CA . TYR A 1 101 ? -7.370 -5.653 -7.475 1.00 93.25 101 TYR A CA 1
ATOM 714 C C . TYR A 1 101 ? -7.945 -6.219 -8.780 1.00 93.25 101 TYR A C 1
ATOM 716 O O . TYR A 1 101 ? -7.192 -6.583 -9.680 1.00 93.25 101 TYR A O 1
ATOM 724 N N . GLY A 1 102 ? -9.273 -6.270 -8.903 1.00 94.31 102 GLY A N 1
ATOM 725 C CA . GLY A 1 102 ? -9.954 -6.761 -10.098 1.00 94.31 102 GLY A CA 1
ATOM 726 C C . GLY A 1 102 ? -9.633 -5.914 -11.327 1.00 94.31 102 GLY A C 1
ATOM 727 O O . GLY A 1 102 ? -9.331 -6.467 -12.381 1.00 94.31 102 GLY A O 1
ATOM 728 N N . ALA A 1 103 ? -9.617 -4.585 -11.189 1.00 94.62 103 ALA A N 1
ATOM 729 C CA . ALA A 1 103 ? -9.223 -3.683 -12.268 1.00 94.62 103 ALA A CA 1
ATOM 730 C C . ALA A 1 103 ? -7.754 -3.875 -12.677 1.00 94.62 103 ALA A C 1
ATOM 732 O O . ALA A 1 103 ? -7.458 -3.905 -13.871 1.00 94.62 103 ALA A O 1
ATOM 733 N N . LEU A 1 104 ? -6.841 -4.049 -11.713 1.00 92.75 104 LEU A N 1
ATOM 734 C CA . LEU A 1 104 ? -5.418 -4.287 -11.984 1.00 92.75 104 LEU A CA 1
ATOM 735 C C . LEU A 1 104 ? -5.180 -5.634 -12.681 1.00 92.75 104 LEU A C 1
ATOM 737 O O . LEU A 1 104 ? -4.443 -5.692 -13.664 1.00 92.75 104 LEU A O 1
ATOM 741 N N . LEU A 1 105 ? -5.837 -6.701 -12.220 1.00 92.50 105 LEU A N 1
ATOM 742 C CA . LEU A 1 105 ? -5.771 -8.021 -12.852 1.00 92.50 105 LEU A CA 1
ATOM 743 C C . LEU A 1 105 ? -6.364 -7.996 -14.263 1.00 92.50 105 LEU A C 1
ATOM 745 O O . LEU A 1 105 ? -5.758 -8.519 -15.197 1.00 92.50 105 LEU A O 1
ATOM 749 N N . LEU A 1 106 ? -7.515 -7.345 -14.445 1.00 92.31 106 LEU A N 1
ATOM 750 C CA . LEU A 1 106 ? -8.125 -7.184 -15.761 1.00 92.31 106 LEU A CA 1
ATOM 751 C C . LEU A 1 106 ? -7.191 -6.416 -16.705 1.00 92.31 106 LEU A C 1
ATOM 753 O O . LEU A 1 106 ? -6.962 -6.856 -17.829 1.00 92.31 106 LEU A O 1
ATOM 757 N N . ALA A 1 107 ? -6.599 -5.312 -16.242 1.00 91.12 107 ALA A N 1
ATOM 758 C CA . ALA A 1 107 ? -5.631 -4.545 -17.018 1.00 91.12 107 ALA A CA 1
ATOM 759 C C . ALA A 1 107 ? -4.413 -5.396 -17.411 1.00 91.12 107 ALA A C 1
ATOM 761 O O . ALA A 1 107 ? -3.982 -5.344 -18.563 1.00 91.12 107 ALA A O 1
ATOM 762 N N . TYR A 1 108 ? -3.901 -6.226 -16.495 1.00 89.75 108 TYR A N 1
ATOM 763 C CA . TYR A 1 108 ? -2.805 -7.153 -16.777 1.00 89.75 108 TYR A CA 1
ATOM 764 C C . TYR A 1 108 ? -3.163 -8.155 -17.884 1.00 89.75 108 TYR A C 1
ATOM 766 O O . TYR A 1 108 ? -2.419 -8.276 -18.858 1.00 89.75 108 TYR A O 1
ATOM 774 N N . PHE A 1 109 ? -4.310 -8.835 -17.781 1.00 89.31 109 PHE A N 1
ATOM 775 C CA . PHE A 1 109 ? -4.722 -9.845 -18.764 1.00 89.31 109 PHE A CA 1
ATOM 776 C C . PHE A 1 109 ? -5.136 -9.254 -20.117 1.00 89.31 109 PHE A C 1
ATOM 778 O O . PHE A 1 109 ? -4.974 -9.911 -21.146 1.00 89.31 109 PHE A O 1
ATOM 785 N N . LEU A 1 110 ? -5.641 -8.019 -20.148 1.00 92.19 110 LEU A N 1
ATOM 786 C CA . LEU A 1 110 ? -5.924 -7.312 -21.399 1.00 92.19 110 LEU A CA 1
ATOM 787 C C . LEU A 1 110 ? -4.639 -6.846 -22.098 1.00 92.19 110 LEU A C 1
ATOM 789 O O . LEU A 1 110 ? -4.586 -6.785 -23.331 1.00 92.19 110 LEU A O 1
ATOM 793 N N . HIS A 1 111 ? -3.584 -6.546 -21.337 1.00 90.00 111 HIS A N 1
ATOM 794 C CA . HIS A 1 111 ? -2.340 -6.030 -21.889 1.00 90.00 111 HIS A CA 1
ATOM 795 C C . HIS A 1 111 ? -1.602 -7.096 -22.732 1.00 90.00 111 HIS A C 1
ATOM 797 O O . HIS A 1 111 ? -1.408 -8.230 -22.285 1.00 90.00 111 HIS A O 1
ATOM 803 N N . PRO A 1 112 ? -1.117 -6.766 -23.950 1.00 88.62 112 PRO A N 1
ATOM 804 C CA . PRO A 1 112 ? -0.493 -7.735 -24.859 1.00 88.62 112 PRO A CA 1
ATOM 805 C C . PRO A 1 112 ? 0.753 -8.415 -24.278 1.00 88.62 112 PRO A C 1
ATOM 807 O O . PRO A 1 112 ? 1.025 -9.566 -24.609 1.00 88.62 112 PRO A O 1
ATOM 810 N N . VAL A 1 113 ? 1.492 -7.732 -23.397 1.00 85.62 113 VAL A N 1
ATOM 811 C CA . VAL A 1 113 ? 2.641 -8.325 -22.690 1.00 85.62 113 VAL A CA 1
ATOM 812 C C . VAL A 1 113 ? 2.183 -9.291 -21.596 1.00 85.62 113 VAL A C 1
ATOM 814 O O . VAL A 1 113 ? 2.780 -10.352 -21.449 1.00 85.62 113 VAL A O 1
ATOM 817 N N . GLY A 1 114 ? 1.097 -8.976 -20.881 1.00 81.06 114 GLY A N 1
ATOM 818 C CA . GLY A 1 114 ? 0.552 -9.844 -19.833 1.00 81.06 114 GLY A CA 1
ATOM 819 C C . GLY A 1 114 ? 0.063 -11.181 -20.385 1.00 81.06 114 GLY A C 1
ATOM 820 O O . GLY A 1 114 ? 0.291 -12.215 -19.775 1.00 81.06 114 GLY A O 1
ATOM 821 N N . ARG A 1 115 ? -0.482 -11.191 -21.609 1.00 84.12 115 ARG A N 1
ATOM 822 C CA . ARG A 1 115 ? -0.898 -12.427 -22.300 1.00 84.12 115 ARG A CA 1
ATOM 823 C C . ARG A 1 115 ? 0.251 -13.341 -22.735 1.00 84.12 115 ARG A C 1
ATOM 825 O O . ARG A 1 115 ? 0.010 -14.509 -23.018 1.00 84.12 115 ARG A O 1
ATOM 832 N N . ARG A 1 116 ? 1.478 -12.820 -22.838 1.00 88.62 116 ARG A N 1
ATOM 833 C CA . ARG A 1 116 ? 2.676 -13.619 -23.162 1.00 88.62 116 ARG A CA 1
ATOM 834 C C . ARG A 1 116 ? 3.340 -14.194 -21.918 1.00 88.62 116 ARG A C 1
ATOM 836 O O . ARG A 1 116 ? 4.122 -15.133 -22.025 1.00 88.62 116 ARG A O 1
ATOM 843 N N . LEU A 1 117 ? 3.069 -13.598 -20.761 1.00 84.19 117 LEU A N 1
ATOM 844 C CA . LEU A 1 117 ? 3.617 -14.038 -19.494 1.00 84.19 117 LEU A CA 1
ATOM 845 C C . LEU A 1 117 ? 2.781 -15.205 -18.953 1.00 84.19 117 LEU A C 1
ATOM 847 O O . LEU A 1 117 ? 1.557 -15.213 -19.096 1.00 84.19 117 LEU A O 1
ATOM 851 N N . PRO A 1 118 ? 3.416 -16.202 -18.326 1.00 85.12 118 PRO A N 1
ATOM 852 C CA . PRO A 1 118 ? 2.680 -17.284 -17.704 1.00 85.12 118 PRO A CA 1
ATOM 853 C C . PRO A 1 118 ? 1.767 -16.777 -16.582 1.00 85.12 118 PRO A C 1
ATOM 855 O O . PRO A 1 118 ? 2.194 -16.009 -15.721 1.00 85.12 118 PRO A O 1
ATOM 858 N N . ALA A 1 119 ? 0.529 -17.273 -16.526 1.00 83.38 119 ALA A N 1
ATOM 859 C CA . ALA A 1 119 ? -0.434 -16.838 -15.513 1.00 83.38 119 ALA A CA 1
ATOM 860 C C . ALA A 1 119 ? 0.046 -17.098 -14.070 1.00 83.38 119 ALA A C 1
ATOM 862 O O . ALA A 1 119 ? -0.335 -16.367 -13.163 1.00 83.38 119 ALA A O 1
ATOM 863 N N . TRP A 1 120 ? 0.914 -18.088 -13.840 1.00 85.38 120 TRP A N 1
ATOM 864 C CA . TRP A 1 120 ? 1.447 -18.410 -12.510 1.00 85.38 120 TRP A CA 1
ATOM 865 C C . TRP A 1 120 ? 2.400 -17.349 -11.936 1.00 85.38 120 TRP A C 1
ATOM 867 O O . TRP A 1 120 ? 2.690 -17.385 -10.744 1.00 85.38 120 TRP A O 1
ATOM 877 N N . CYS A 1 121 ? 2.854 -16.374 -12.732 1.00 85.69 121 CYS A N 1
ATOM 878 C CA . CYS A 1 121 ? 3.739 -15.309 -12.253 1.00 85.69 121 CYS A CA 1
ATOM 879 C C . CYS A 1 121 ? 3.083 -14.359 -11.234 1.00 85.69 121 CYS A C 1
ATOM 881 O O . CYS A 1 121 ? 3.807 -13.642 -10.556 1.00 85.69 121 CYS A O 1
ATOM 883 N N . LEU A 1 122 ? 1.750 -14.353 -11.121 1.00 89.88 122 LEU A N 1
ATOM 884 C CA . LEU A 1 122 ? 0.991 -13.499 -10.192 1.00 89.88 122 LEU A CA 1
ATOM 885 C C . LEU A 1 122 ? 0.353 -14.304 -9.047 1.00 89.88 122 LEU A C 1
ATOM 887 O O . LEU A 1 122 ? -0.719 -13.955 -8.551 1.00 89.88 122 LEU A O 1
ATOM 891 N N . TRP A 1 123 ? 0.962 -15.433 -8.673 1.00 91.44 123 TRP A N 1
ATOM 892 C CA . TRP A 1 123 ? 0.417 -16.345 -7.663 1.00 91.44 123 TRP A CA 1
ATOM 893 C C . TRP A 1 123 ? 0.150 -15.653 -6.318 1.00 91.44 123 TRP A C 1
ATOM 895 O O . TRP A 1 123 ? -0.877 -15.902 -5.691 1.00 91.44 123 TRP A O 1
ATOM 905 N N . ASP A 1 124 ? 1.034 -14.750 -5.905 1.00 89.88 124 ASP A N 1
ATOM 906 C CA . ASP A 1 124 ? 0.924 -13.938 -4.696 1.00 89.88 124 ASP A CA 1
ATOM 907 C C . ASP A 1 124 ? -0.282 -12.989 -4.756 1.00 89.88 124 ASP A C 1
ATOM 909 O O . ASP A 1 124 ? -1.055 -12.914 -3.800 1.00 89.88 124 ASP A O 1
ATOM 913 N N . ILE A 1 125 ? -0.523 -12.359 -5.910 1.00 91.88 125 ILE A N 1
ATOM 914 C CA . ILE A 1 125 ? -1.692 -11.499 -6.153 1.00 91.88 125 ILE A CA 1
ATOM 915 C C . ILE A 1 125 ? -2.993 -12.309 -6.110 1.00 91.88 125 ILE A C 1
ATOM 917 O O . ILE A 1 125 ? -3.992 -11.832 -5.569 1.00 91.88 125 ILE A O 1
ATOM 921 N N . TYR A 1 126 ? -3.011 -13.539 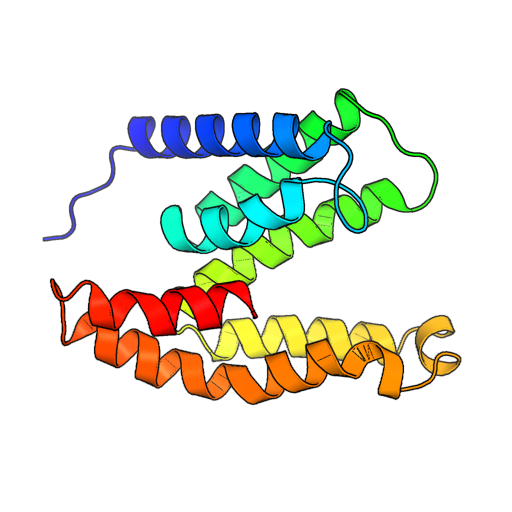-6.635 1.00 92.94 126 TYR A N 1
ATOM 922 C CA . TYR A 1 126 ? -4.199 -14.399 -6.556 1.00 92.94 126 TYR A CA 1
ATOM 923 C C . TYR A 1 126 ? -4.518 -14.800 -5.118 1.00 92.94 126 TYR A C 1
ATOM 925 O O . TYR A 1 126 ? -5.685 -14.785 -4.721 1.00 92.94 126 TYR A O 1
ATOM 933 N N . ILE A 1 127 ? -3.491 -15.117 -4.325 1.00 94.75 127 ILE A N 1
ATOM 934 C CA . ILE A 1 127 ? -3.658 -15.415 -2.900 1.00 94.75 127 ILE A CA 1
ATOM 935 C C . ILE A 1 127 ? -4.160 -14.171 -2.163 1.00 94.75 127 ILE A C 1
ATOM 937 O O . ILE A 1 127 ? -5.111 -14.274 -1.387 1.00 94.75 127 ILE A O 1
ATOM 941 N N . ALA A 1 128 ? -3.590 -12.993 -2.434 1.00 93.31 128 ALA A N 1
ATOM 942 C CA . ALA A 1 128 ? -4.049 -11.736 -1.848 1.00 93.31 128 ALA A CA 1
ATOM 943 C C . ALA A 1 128 ? -5.516 -11.449 -2.203 1.00 93.31 128 ALA A C 1
ATOM 945 O O . ALA A 1 128 ? -6.316 -11.155 -1.314 1.00 93.31 128 ALA A O 1
ATOM 946 N N . PHE A 1 129 ? -5.908 -11.639 -3.467 1.00 93.31 129 PHE A N 1
ATOM 947 C CA . PHE A 1 129 ? -7.289 -11.483 -3.926 1.00 93.31 129 PHE A CA 1
ATOM 948 C C . PHE A 1 129 ? -8.257 -12.437 -3.214 1.00 93.31 129 PHE A C 1
ATOM 950 O O . PHE A 1 129 ? -9.317 -12.021 -2.741 1.00 93.31 129 PHE A O 1
ATOM 957 N N . ALA A 1 130 ? -7.870 -13.707 -3.072 1.00 93.44 130 ALA A N 1
ATOM 958 C CA . ALA A 1 130 ? -8.641 -14.709 -2.341 1.00 93.44 130 ALA A CA 1
ATOM 959 C C . ALA A 1 130 ? -8.721 -14.420 -0.830 1.00 93.44 130 ALA A C 1
ATOM 961 O O . ALA A 1 130 ? -9.670 -14.852 -0.175 1.00 93.44 130 ALA A O 1
ATOM 962 N N . ALA A 1 131 ? -7.764 -13.669 -0.273 1.00 93.62 131 ALA A N 1
ATOM 963 C CA . ALA A 1 131 ? -7.716 -13.291 1.137 1.00 93.62 131 ALA A CA 1
ATOM 964 C C . ALA A 1 131 ? -8.550 -12.037 1.481 1.00 93.62 131 ALA A C 1
ATOM 966 O O . ALA A 1 131 ? -8.862 -11.817 2.654 1.00 93.62 131 ALA A O 1
ATOM 967 N N . ILE A 1 132 ? -8.991 -11.237 0.498 1.00 93.31 132 ILE A N 1
ATOM 968 C CA . ILE A 1 132 ? -9.823 -10.034 0.724 1.00 93.31 132 ILE A CA 1
ATOM 969 C C . ILE A 1 132 ? -11.080 -10.314 1.582 1.00 93.31 132 ILE A C 1
ATOM 971 O O . ILE A 1 132 ? -11.364 -9.516 2.489 1.00 93.31 132 ILE A O 1
ATOM 975 N N . PRO A 1 133 ? -11.833 -11.424 1.410 1.00 93.12 133 PRO A N 1
ATOM 976 C CA . PRO A 1 133 ? -12.978 -11.773 2.258 1.00 93.12 133 PRO A CA 1
ATOM 977 C C . PRO A 1 133 ? -12.651 -11.886 3.755 1.00 93.12 133 PRO A C 1
ATOM 979 O O . PRO A 1 133 ? -13.538 -11.698 4.588 1.00 93.12 133 PRO A O 1
ATOM 982 N N . LEU A 1 134 ? -11.387 -12.127 4.116 1.00 90.00 134 LEU A N 1
ATOM 983 C CA . LEU A 1 134 ? -10.942 -12.227 5.508 1.00 90.00 134 LEU A CA 1
ATOM 984 C C . LEU A 1 134 ? -10.791 -10.853 6.184 1.00 90.00 134 LEU A C 1
ATOM 986 O O . LEU A 1 134 ? -10.822 -10.773 7.410 1.00 90.00 134 LEU A O 1
ATOM 990 N N . THR A 1 135 ? -10.694 -9.759 5.419 1.00 88.50 135 THR A N 1
ATOM 991 C CA . THR A 1 135 ? -10.524 -8.393 5.965 1.00 88.50 135 THR A CA 1
ATOM 992 C C . THR A 1 135 ? -11.767 -7.865 6.692 1.00 88.50 135 THR A C 1
ATOM 994 O O . THR A 1 135 ? -11.669 -7.115 7.660 1.00 88.50 135 THR A O 1
ATOM 997 N N . GLY A 1 136 ? -12.964 -8.273 6.270 1.00 86.56 136 GLY A N 1
ATOM 998 C CA . GLY A 1 136 ? -14.235 -7.922 6.904 1.00 86.56 136 GLY A CA 1
ATOM 999 C C . GLY A 1 136 ? -14.368 -8.462 8.333 1.00 86.56 136 GLY A C 1
ATOM 1000 O O . GLY A 1 136 ? -14.579 -7.665 9.257 1.00 86.56 136 GLY A O 1
ATOM 1001 N N . PRO A 1 137 ? -14.241 -9.786 8.562 1.00 85.31 137 PRO A N 1
ATOM 1002 C CA . PRO A 1 137 ? -14.329 -10.359 9.901 1.00 85.31 137 PRO A CA 1
ATOM 1003 C C . PRO A 1 137 ? -13.186 -9.901 10.814 1.00 85.31 137 PRO A C 1
ATOM 1005 O O . PRO A 1 137 ? -13.448 -9.634 11.987 1.00 85.31 137 PRO A O 1
ATOM 1008 N N . THR A 1 138 ? -11.957 -9.728 10.312 1.00 84.00 138 THR A N 1
ATOM 1009 C CA . THR A 1 138 ? -10.845 -9.187 11.118 1.00 84.00 138 THR A CA 1
ATOM 1010 C C . THR A 1 138 ? -11.099 -7.737 11.524 1.00 84.00 138 THR A C 1
ATOM 1012 O O . THR A 1 138 ? -11.013 -7.419 12.710 1.00 84.00 138 THR A O 1
ATOM 1015 N N . ALA A 1 139 ? -11.558 -6.882 10.604 1.00 84.00 139 ALA A N 1
ATOM 1016 C CA . ALA A 1 139 ? -11.933 -5.506 10.924 1.00 84.00 139 ALA A CA 1
ATOM 1017 C C . ALA A 1 139 ? -13.129 -5.431 11.893 1.00 84.00 139 ALA A C 1
ATOM 1019 O O . ALA A 1 139 ? -13.169 -4.573 12.778 1.00 84.00 139 ALA A O 1
ATOM 1020 N N . ARG A 1 140 ? -14.114 -6.334 11.770 1.00 82.94 140 ARG A N 1
ATOM 1021 C CA . ARG A 1 140 ? -15.238 -6.434 12.718 1.00 82.94 140 ARG A CA 1
ATOM 1022 C C . ARG A 1 140 ? -14.753 -6.851 14.106 1.00 82.94 140 ARG A C 1
ATOM 1024 O O . ARG A 1 140 ? -15.135 -6.211 15.084 1.00 82.94 140 ARG A O 1
ATOM 1031 N N . ARG A 1 141 ? -13.889 -7.866 14.186 1.00 81.56 141 ARG A N 1
ATOM 1032 C CA . ARG A 1 141 ? -13.283 -8.340 15.436 1.00 81.56 141 ARG A CA 1
ATOM 1033 C C . ARG A 1 141 ? -12.454 -7.244 16.098 1.00 81.56 141 ARG A C 1
ATOM 1035 O O . ARG A 1 141 ? -12.578 -7.040 17.299 1.00 81.56 141 ARG A O 1
ATOM 1042 N N . LEU A 1 142 ? -11.691 -6.478 15.320 1.00 82.69 142 LEU A N 1
ATOM 1043 C CA . LEU A 1 142 ? -10.935 -5.330 15.815 1.00 82.69 142 LEU A CA 1
ATOM 1044 C C . LEU A 1 142 ? -11.849 -4.245 16.406 1.00 82.69 142 LEU A C 1
ATOM 1046 O O . LEU A 1 142 ? -11.566 -3.712 17.477 1.00 82.69 142 LEU A O 1
ATOM 1050 N N . ARG A 1 143 ? -12.969 -3.938 15.738 1.00 80.56 143 ARG A N 1
ATOM 1051 C CA . ARG A 1 143 ? -13.963 -2.984 16.258 1.00 80.56 143 ARG A CA 1
ATOM 1052 C C . ARG A 1 143 ? -14.619 -3.469 17.553 1.00 80.56 143 ARG A C 1
ATOM 1054 O O . ARG A 1 143 ? -14.873 -2.649 18.429 1.00 80.56 143 ARG A O 1
ATOM 1061 N N . GLN A 1 144 ? -14.886 -4.770 17.669 1.00 80.38 144 GLN A N 1
ATOM 1062 C CA . GLN A 1 144 ? -15.516 -5.383 18.845 1.00 80.38 144 GLN A CA 1
ATOM 1063 C C . GLN A 1 144 ? -14.550 -5.531 20.028 1.00 80.38 144 GLN A C 1
ATOM 1065 O O . GLN A 1 144 ? -14.941 -5.322 21.168 1.00 80.38 144 GLN A O 1
ATOM 1070 N N . SER A 1 145 ? -13.281 -5.844 19.774 1.00 77.19 145 SER A N 1
ATOM 1071 C CA . SER A 1 145 ? -12.233 -5.992 20.792 1.00 77.19 145 SER A CA 1
ATOM 1072 C C . SER A 1 145 ? -11.421 -4.707 20.980 1.00 77.19 145 SER A C 1
ATOM 1074 O O . SER A 1 145 ? -10.198 -4.759 21.130 1.00 77.19 145 SER A O 1
ATOM 1076 N N . ARG A 1 146 ? -12.093 -3.548 20.940 1.00 66.31 146 ARG A N 1
ATOM 1077 C CA . ARG A 1 146 ? -11.474 -2.221 21.068 1.00 66.31 146 ARG A CA 1
ATOM 1078 C C . ARG A 1 146 ? -10.645 -2.168 22.365 1.00 66.31 146 ARG A C 1
ATOM 1080 O O . ARG A 1 146 ? -11.212 -2.137 23.449 1.00 66.31 146 ARG A O 1
ATOM 1087 N N . GLY A 1 147 ? -9.315 -2.202 22.246 1.00 67.50 147 GLY A N 1
ATOM 1088 C CA . GLY A 1 147 ? -8.379 -2.192 23.382 1.00 67.50 147 GLY A CA 1
ATOM 1089 C C . GLY A 1 147 ? -7.544 -3.465 23.577 1.00 67.50 147 GLY A C 1
ATOM 1090 O O . GLY A 1 147 ? -6.593 -3.428 24.349 1.00 67.50 147 GLY A O 1
ATOM 1091 N N . ASN A 1 148 ? -7.821 -4.567 22.866 1.00 78.06 148 ASN A N 1
ATOM 1092 C CA . ASN A 1 148 ? -6.974 -5.764 22.927 1.00 78.06 148 ASN A CA 1
ATOM 1093 C C . ASN A 1 148 ? -5.902 -5.742 21.816 1.00 78.06 148 ASN A C 1
ATOM 1095 O O . ASN A 1 148 ? -6.239 -5.961 20.646 1.00 78.06 148 ASN A O 1
ATOM 1099 N N . PRO A 1 149 ? -4.610 -5.549 22.145 1.00 74.94 149 PRO A N 1
ATOM 1100 C CA . PRO A 1 149 ? -3.544 -5.477 21.147 1.00 74.94 149 PRO A CA 1
ATOM 1101 C C . PRO A 1 149 ? -3.369 -6.780 20.357 1.00 74.94 149 PRO A C 1
ATOM 1103 O O . PRO A 1 149 ? -2.968 -6.748 19.195 1.00 74.94 149 PRO A O 1
ATOM 1106 N N . LYS A 1 150 ? -3.759 -7.933 20.918 1.00 78.94 150 LYS A N 1
ATOM 1107 C CA . LYS A 1 150 ? -3.682 -9.222 20.210 1.00 78.94 150 LYS A CA 1
ATOM 1108 C C . LYS A 1 150 ? -4.659 -9.310 19.030 1.00 78.94 150 LYS A C 1
ATOM 1110 O O . LYS A 1 150 ? -4.404 -10.047 18.085 1.00 78.94 150 LYS A O 1
ATOM 1115 N N . ALA A 1 151 ? -5.757 -8.549 19.054 1.00 77.69 151 ALA A N 1
ATOM 1116 C CA . ALA A 1 151 ? -6.729 -8.507 17.958 1.00 77.69 151 ALA A CA 1
ATOM 1117 C C . ALA A 1 151 ? -6.290 -7.591 16.795 1.00 77.69 151 ALA A C 1
ATOM 1119 O O . ALA A 1 151 ? -6.808 -7.728 15.685 1.00 77.69 151 ALA A O 1
ATOM 1120 N N . LEU A 1 152 ? -5.322 -6.691 17.026 1.00 81.81 152 LEU A N 1
ATOM 1121 C CA . LE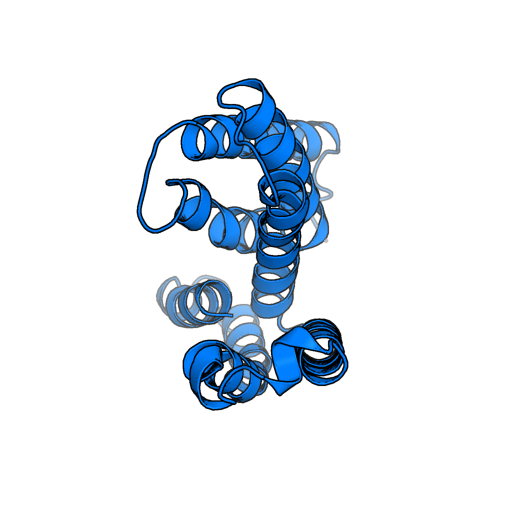U A 1 152 ? -4.733 -5.835 15.987 1.00 81.81 152 LEU A CA 1
ATOM 1122 C C . LEU A 1 152 ? -3.840 -6.635 15.042 1.00 81.81 152 LEU A C 1
ATOM 1124 O O . LEU A 1 152 ? -3.954 -6.474 13.831 1.00 81.81 152 LEU A O 1
ATOM 1128 N N . MET A 1 153 ? -3.005 -7.526 15.584 1.00 86.06 153 MET A N 1
ATOM 1129 C CA . MET A 1 153 ? -2.023 -8.296 14.811 1.00 86.06 153 MET A CA 1
ATOM 1130 C C . MET A 1 153 ? -2.590 -8.974 13.555 1.00 86.06 153 MET A C 1
ATOM 1132 O O . MET A 1 153 ? -2.066 -8.700 12.479 1.00 86.06 153 MET A O 1
ATOM 1136 N N . PRO A 1 154 ? -3.665 -9.785 13.615 1.00 85.31 154 PRO A N 1
ATOM 1137 C CA . PRO A 1 154 ? -4.187 -10.436 12.413 1.00 85.31 154 PRO A CA 1
ATOM 1138 C C . PRO A 1 154 ? -4.725 -9.438 11.382 1.00 85.31 154 PRO A C 1
ATOM 1140 O O . PRO A 1 154 ? -4.636 -9.697 10.188 1.00 85.31 154 PRO A O 1
ATOM 1143 N N . SER A 1 155 ? -5.255 -8.292 11.822 1.00 85.56 155 SER A N 1
ATOM 1144 C CA . SER A 1 155 ? -5.749 -7.256 10.908 1.00 85.56 155 SER A CA 1
ATOM 1145 C C . SER A 1 155 ? -4.596 -6.542 10.209 1.00 85.56 155 SER A C 1
ATOM 1147 O O . SER A 1 155 ? -4.673 -6.333 9.006 1.00 85.56 155 SER A O 1
ATOM 1149 N N . VAL A 1 156 ? -3.528 -6.218 10.951 1.00 87.56 156 VAL A N 1
ATOM 1150 C CA . VAL A 1 156 ? -2.325 -5.559 10.420 1.00 87.56 156 VAL A CA 1
ATOM 1151 C C . VAL A 1 156 ? -1.572 -6.486 9.472 1.00 87.56 156 VAL A C 1
ATOM 1153 O O . VAL A 1 156 ? -1.241 -6.076 8.369 1.00 87.56 156 VAL A O 1
ATOM 1156 N N . VAL A 1 157 ? -1.342 -7.744 9.859 1.00 90.50 157 VAL A N 1
ATOM 1157 C CA . VAL A 1 157 ? -0.647 -8.727 9.010 1.00 90.50 157 VAL A CA 1
ATOM 1158 C C . VAL A 1 157 ? -1.406 -8.941 7.705 1.00 90.50 157 VAL A C 1
ATOM 1160 O O . VAL A 1 157 ? -0.808 -8.880 6.635 1.00 90.50 157 VAL A O 1
ATOM 1163 N N . LEU A 1 158 ? -2.728 -9.124 7.780 1.00 89.69 158 LEU A N 1
ATOM 1164 C CA . LEU A 1 158 ? -3.553 -9.303 6.592 1.00 89.69 158 LEU A CA 1
ATOM 1165 C C . LEU A 1 158 ? -3.550 -8.055 5.699 1.00 89.69 158 LEU A C 1
ATOM 1167 O O . LEU A 1 158 ? -3.425 -8.184 4.490 1.00 89.69 158 LEU A O 1
ATOM 1171 N N . SER A 1 159 ? -3.653 -6.853 6.275 1.00 88.31 159 SER A N 1
ATOM 1172 C CA . SER A 1 159 ? -3.603 -5.605 5.502 1.00 88.31 159 SER A CA 1
ATOM 1173 C C . SER A 1 159 ? -2.222 -5.263 4.956 1.00 88.31 159 SER A C 1
ATOM 1175 O O . SER A 1 159 ? -2.137 -4.461 4.043 1.00 88.31 159 SER A O 1
ATOM 1177 N N . SER A 1 160 ? -1.148 -5.798 5.538 1.00 88.12 160 SER A N 1
ATOM 1178 C CA . SER A 1 160 ? 0.206 -5.620 5.007 1.00 88.12 160 SER A CA 1
ATOM 1179 C C . SER A 1 160 ? 0.514 -6.596 3.876 1.00 88.12 160 SER A C 1
ATOM 1181 O O . SER A 1 160 ? 1.390 -6.321 3.065 1.00 88.12 160 SER A O 1
ATOM 1183 N N . PHE A 1 161 ? -0.171 -7.743 3.850 1.00 89.25 161 PHE A N 1
ATOM 1184 C CA . PHE A 1 161 ? -0.061 -8.729 2.778 1.00 89.25 161 PHE A CA 1
ATOM 1185 C C . PHE A 1 161 ? -0.904 -8.358 1.544 1.00 89.25 161 PH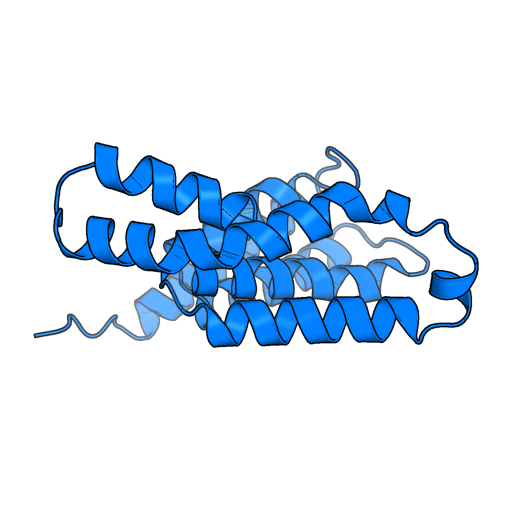E A C 1
ATOM 1187 O O . PHE A 1 161 ? -0.494 -8.663 0.428 1.00 89.25 161 PHE A O 1
ATOM 1194 N N . ILE A 1 162 ? -2.067 -7.724 1.751 1.00 85.31 162 ILE A N 1
ATOM 1195 C CA . ILE A 1 162 ? -3.002 -7.267 0.702 1.00 85.31 162 ILE A CA 1
ATOM 1196 C C . ILE A 1 162 ? -2.658 -5.853 0.237 1.00 85.31 162 ILE A C 1
ATOM 1198 O O . ILE A 1 162 ? -2.668 -5.638 -0.997 1.00 85.31 162 ILE A O 1
#

Sequence (162 aa):
MGAETRPSLLVALISTFAALHAVLAAIPGVWRSLAVVAVPLEGVLLGPRAGFLAALIGAAGGRILRPRAGIDPVFGIAEPVGALVSGLAFKGKQLQVFAIYGALLLAYFLHPVGRRLPAWCLWDIYIAFAAIPLTGPTARRLRQSRGNPKALMPSVVLSSFI

Foldseek 3Di:
DDPPDDVVNLVVVLQVLLCVLLVQQLDQDPPHGNSLVSLLVLCQVSAQPSSLSSLLSNLVNNCVNPPDDDCSVVVSNVSSVLSNLLRCLLQLVLVVNLVSLVVVVVVLCVDPVSVVDDPCVCVLSVVLNVCSVVSNVLNVQCVVPPPDVVSVVVSSVNSSSD

pLDDT: mean 87.14, std 10.19, range [31.27, 96.44]

Radius of gyration: 16.62 Å; chains: 1; bounding box: 36×39×48 Å

Secondary structure (DSSP, 8-state):
------HHHHHHHHHHHHHHHHHHHHS--STT-THHHHHHHHHHHH-HHHHHHHHHHHHHHHHHHS---TTHHHHHHHHHHHHHHHHHHHTT-HHHHHHHHHHHHHHHHHSTTGGGS-GGGGHHHHHHHHHGGGHHHHHHHHHHTTT-HHHHHHHHHHHHH-